Protein AF-A0A0C2MRE2-F1 (afdb_monomer)

Secondary structure (DSSP, 8-state):
-PPPPPPEEEEEEE-SSSEEEEEEEES---HHHHHHHHHHS----S------SS---TT-SPPPPP--TT-GGG-HHHHHHHHHHHHHHHSPPPSSHHHHHHHHHHHHTT--HHHHHHHHHT--

pLDDT: mean 75.65, std 14.26, range [41.62, 91.5]

Nearest PDB structures (foldseek):
  8uyz-assembly1_C  TM=4.140E-01  e=6.721E+00  Hepatitis B virus
  7e8k-assembly2_D  TM=3.323E-01  e=3.177E+00  Planctomycetes bacterium GWF2_40_8

Radius of gyration: 15.2 Å; Cα contacts (8 Å, |Δi|>4): 136; chains: 1; bounding box: 45×30×36 Å

Structure (mmCIF, N/CA/C/O backbone):
data_AF-A0A0C2MRE2-F1
#
_entry.id   AF-A0A0C2MRE2-F1
#
loop_
_atom_site.group_PDB
_atom_site.id
_atom_site.type_symbol
_atom_site.label_atom_id
_atom_site.label_alt_id
_atom_site.label_comp_id
_atom_site.label_asym_id
_atom_site.label_entity_id
_atom_site.label_seq_id
_atom_site.pdbx_PDB_ins_code
_atom_site.Cartn_x
_atom_site.Cartn_y
_atom_site.Cartn_z
_atom_site.occupancy
_atom_site.B_iso_or_equiv
_atom_site.auth_seq_id
_atom_site.auth_comp_id
_atom_site.auth_asym_id
_atom_site.auth_atom_id
_atom_site.pdbx_PDB_model_num
ATOM 1 N N . MET A 1 1 ? -25.694 10.230 16.453 1.00 42.47 1 MET A N 1
ATOM 2 C CA . MET A 1 1 ? -24.749 10.122 15.321 1.00 42.47 1 MET A CA 1
ATOM 3 C C . MET A 1 1 ? -23.524 9.359 15.792 1.00 42.47 1 MET A C 1
ATOM 5 O O . MET A 1 1 ? -23.028 9.686 16.861 1.00 42.47 1 MET A O 1
ATOM 9 N N . ARG A 1 2 ? -23.077 8.319 15.074 1.00 48.97 2 ARG A N 1
ATOM 10 C CA . ARG A 1 2 ? -21.809 7.649 15.412 1.00 48.97 2 ARG A CA 1
ATOM 11 C C . ARG A 1 2 ? -20.666 8.619 15.078 1.00 48.97 2 ARG A C 1
ATOM 13 O O . ARG A 1 2 ? -20.704 9.172 13.977 1.00 48.97 2 ARG A O 1
ATOM 20 N N . PRO A 1 3 ? -19.703 8.866 15.982 1.00 52.53 3 PRO A N 1
ATOM 21 C CA . PRO A 1 3 ? -18.523 9.655 15.650 1.00 52.53 3 PRO A CA 1
ATOM 22 C C . PRO A 1 3 ? -17.872 9.070 14.398 1.00 52.53 3 PRO A C 1
ATOM 24 O O . PRO A 1 3 ? -17.735 7.851 14.283 1.00 52.53 3 PRO A O 1
ATOM 27 N N . ARG A 1 4 ? -17.513 9.923 13.437 1.00 61.59 4 ARG A N 1
ATOM 28 C CA . ARG A 1 4 ? -16.721 9.490 12.285 1.00 61.59 4 ARG A CA 1
ATOM 29 C C . ARG A 1 4 ? -15.369 9.033 12.844 1.00 61.59 4 ARG A C 1
ATOM 31 O O . ARG A 1 4 ? -14.693 9.830 13.489 1.00 61.59 4 ARG A O 1
ATOM 38 N N . SER A 1 5 ? -15.025 7.756 12.687 1.00 69.19 5 SER A N 1
ATOM 39 C CA . SER A 1 5 ? -13.730 7.242 13.139 1.00 69.19 5 SER A CA 1
ATOM 40 C C . SER A 1 5 ? -12.604 7.934 12.372 1.00 69.19 5 SER A C 1
ATOM 42 O O . SER A 1 5 ? -12.790 8.309 11.212 1.00 69.19 5 SER A O 1
ATOM 44 N N . SER A 1 6 ? -11.444 8.101 13.007 1.00 78.06 6 SER A N 1
ATOM 45 C CA . SER A 1 6 ? -10.259 8.660 12.354 1.00 78.06 6 SER A CA 1
ATOM 46 C C . SER A 1 6 ? -9.938 7.898 11.068 1.00 78.06 6 SER A C 1
ATOM 48 O O . SER A 1 6 ? -9.998 6.668 11.040 1.00 78.06 6 SER A O 1
ATOM 50 N N . ASN A 1 7 ? -9.593 8.625 10.005 1.00 84.25 7 ASN A N 1
ATOM 51 C CA . ASN A 1 7 ? -9.134 8.003 8.766 1.00 84.25 7 ASN A CA 1
ATOM 52 C C . ASN A 1 7 ? -7.788 7.310 9.014 1.00 84.25 7 ASN A C 1
ATOM 54 O O . ASN A 1 7 ? -6.920 7.876 9.682 1.00 84.25 7 ASN A O 1
ATOM 58 N N . ILE A 1 8 ? -7.620 6.111 8.461 1.00 88.69 8 ILE A N 1
ATOM 59 C CA . ILE A 1 8 ? -6.353 5.374 8.468 1.00 88.69 8 ILE A CA 1
ATOM 60 C C . ILE A 1 8 ? -5.862 5.305 7.026 1.00 88.69 8 ILE A C 1
ATOM 62 O O . ILE A 1 8 ? -6.606 4.890 6.136 1.00 88.69 8 ILE A O 1
ATOM 66 N N . THR A 1 9 ? -4.628 5.736 6.802 1.00 90.31 9 THR A N 1
ATOM 67 C CA . THR A 1 9 ? -3.960 5.724 5.502 1.00 90.31 9 THR A CA 1
ATOM 68 C C . THR A 1 9 ? -2.908 4.632 5.493 1.00 90.31 9 THR A C 1
ATOM 70 O O . THR A 1 9 ? -2.200 4.448 6.476 1.00 90.31 9 THR A O 1
ATOM 73 N N . MET A 1 10 ? -2.784 3.919 4.379 1.00 89.62 10 MET A N 1
ATOM 74 C CA . MET A 1 10 ? -1.722 2.942 4.186 1.00 89.62 10 MET A CA 1
ATOM 75 C C . MET A 1 10 ? -0.728 3.443 3.154 1.00 89.62 10 MET A C 1
ATOM 77 O O . MET A 1 10 ? -1.128 3.858 2.068 1.00 89.62 10 MET A O 1
ATOM 81 N N . ILE A 1 11 ? 0.554 3.351 3.484 1.00 88.88 11 ILE A N 1
ATOM 82 C CA . ILE A 1 11 ? 1.654 3.501 2.540 1.00 88.88 11 ILE A CA 1
ATOM 83 C C . ILE A 1 11 ? 2.323 2.141 2.353 1.00 88.88 11 ILE A C 1
ATOM 85 O O . ILE A 1 11 ? 2.495 1.390 3.311 1.00 88.88 11 ILE A O 1
ATOM 89 N N . LEU A 1 12 ? 2.659 1.789 1.113 1.00 86.31 12 LEU A N 1
ATOM 90 C CA . LEU A 1 12 ? 3.352 0.542 0.808 1.00 86.31 12 LEU A CA 1
ATOM 91 C C . LEU A 1 12 ? 4.381 0.740 -0.299 1.00 86.31 12 LEU A C 1
ATOM 93 O O . LEU A 1 12 ? 4.225 1.585 -1.178 1.00 86.31 12 LEU A O 1
ATOM 97 N N . ALA A 1 13 ? 5.418 -0.083 -0.253 1.00 82.81 13 ALA A N 1
ATOM 98 C CA . ALA A 1 13 ? 6.420 -0.257 -1.284 1.00 82.81 13 ALA A CA 1
ATOM 99 C C . ALA A 1 13 ? 6.468 -1.742 -1.639 1.00 82.81 13 ALA A C 1
ATOM 101 O O . ALA A 1 13 ? 6.538 -2.598 -0.758 1.00 82.81 13 ALA A O 1
ATOM 102 N N . MET A 1 14 ? 6.448 -2.052 -2.929 1.00 78.06 14 MET A N 1
ATOM 103 C CA . MET A 1 14 ? 6.473 -3.423 -3.432 1.00 78.06 14 MET A CA 1
ATOM 104 C C . MET A 1 14 ? 7.417 -3.544 -4.624 1.00 78.06 14 MET A C 1
ATOM 106 O O . MET A 1 14 ? 7.700 -2.562 -5.311 1.00 78.06 14 MET A O 1
ATOM 110 N N . ASN A 1 15 ? 7.897 -4.758 -4.863 1.00 75.38 15 ASN A N 1
ATOM 111 C CA . ASN A 1 15 ? 8.593 -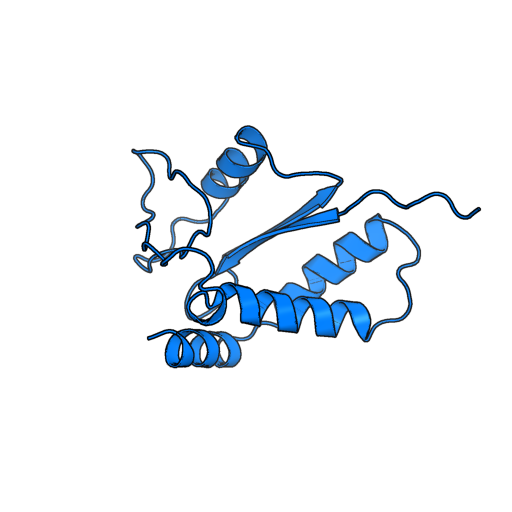5.150 -6.085 1.00 75.38 15 ASN A CA 1
ATOM 112 C C . ASN A 1 15 ? 7.823 -6.311 -6.748 1.00 75.38 15 ASN A C 1
ATOM 114 O O . ASN A 1 15 ? 6.746 -6.681 -6.288 1.00 75.38 15 ASN A O 1
ATOM 118 N N . GLY A 1 16 ? 8.360 -6.906 -7.815 1.00 70.00 16 GLY A N 1
ATOM 119 C CA . GLY A 1 16 ? 7.706 -8.037 -8.492 1.00 70.00 16 GLY A CA 1
ATOM 120 C C . GLY A 1 16 ? 7.623 -9.342 -7.697 1.00 70.00 16 GLY A C 1
ATOM 121 O O . GLY A 1 16 ? 7.018 -10.291 -8.171 1.00 70.00 16 GLY A O 1
ATOM 122 N N . HIS A 1 17 ? 8.206 -9.400 -6.500 1.00 71.00 17 HIS A N 1
ATOM 123 C CA . HIS A 1 17 ? 8.281 -10.604 -5.675 1.00 71.00 17 HIS A CA 1
ATOM 124 C C . HIS A 1 17 ? 7.534 -10.460 -4.345 1.00 71.00 17 HIS A C 1
ATOM 126 O O . HIS A 1 17 ? 6.939 -11.425 -3.879 1.00 71.00 17 HIS A O 1
ATOM 132 N N . ASN A 1 18 ? 7.571 -9.295 -3.693 1.00 73.19 18 ASN A N 1
ATOM 133 C CA . ASN A 1 18 ? 6.882 -9.064 -2.421 1.00 73.19 18 ASN A CA 1
ATOM 134 C C . ASN A 1 18 ? 6.564 -7.582 -2.156 1.00 73.19 18 ASN A C 1
ATOM 136 O O . ASN A 1 18 ? 7.060 -6.672 -2.826 1.00 73.19 18 ASN A O 1
ATOM 140 N N . ILE A 1 19 ? 5.752 -7.353 -1.120 1.00 82.62 19 ILE A N 1
ATOM 141 C CA . ILE A 1 19 ? 5.711 -6.070 -0.414 1.00 82.62 19 ILE A CA 1
ATOM 142 C C . ILE A 1 19 ? 7.016 -5.944 0.381 1.00 82.62 19 ILE A C 1
ATOM 144 O O . ILE A 1 19 ? 7.321 -6.767 1.240 1.00 82.62 19 ILE A O 1
ATOM 148 N N . VAL A 1 20 ? 7.798 -4.919 0.052 1.00 81.62 20 VAL A N 1
ATOM 149 C CA . VAL A 1 20 ? 9.126 -4.636 0.616 1.00 81.62 20 VAL A CA 1
ATOM 150 C C . VAL A 1 20 ? 9.010 -3.869 1.929 1.00 81.62 20 VAL A C 1
ATOM 152 O O . VAL A 1 20 ? 9.825 -4.057 2.831 1.00 81.62 20 VAL A O 1
ATOM 155 N N . ASN A 1 21 ? 8.016 -2.986 2.022 1.00 85.44 21 ASN A N 1
ATOM 156 C CA . ASN A 1 21 ? 7.696 -2.229 3.224 1.00 85.44 21 ASN A CA 1
ATOM 157 C C . ASN A 1 21 ? 6.227 -1.789 3.187 1.00 85.44 21 ASN A C 1
ATOM 159 O O . ASN A 1 21 ? 5.687 -1.525 2.112 1.00 85.44 21 ASN A O 1
ATOM 163 N N . SER A 1 22 ? 5.585 -1.671 4.342 1.00 88.50 22 SER A N 1
ATOM 164 C CA . SER A 1 22 ? 4.218 -1.167 4.457 1.00 88.50 22 SER A CA 1
ATOM 165 C C . SER A 1 22 ? 3.956 -0.605 5.843 1.00 88.50 22 SER A C 1
ATOM 167 O O . SER A 1 22 ? 4.396 -1.184 6.833 1.00 88.50 22 SER A O 1
ATOM 169 N N . GLU A 1 23 ? 3.182 0.470 5.914 1.00 89.69 23 GLU A N 1
ATOM 170 C CA . GLU A 1 23 ? 2.817 1.117 7.167 1.00 89.69 23 GLU A CA 1
ATOM 171 C C . GLU A 1 23 ? 1.368 1.617 7.110 1.00 89.69 23 GLU A C 1
ATOM 173 O O . GLU A 1 23 ? 0.943 2.234 6.129 1.00 89.69 23 GLU A O 1
ATOM 178 N N . ALA A 1 24 ? 0.599 1.344 8.165 1.00 89.88 24 ALA A N 1
ATOM 179 C CA . ALA A 1 24 ? -0.747 1.871 8.361 1.00 89.88 24 ALA A CA 1
ATOM 180 C C . ALA A 1 24 ? -0.719 2.986 9.418 1.00 89.88 24 ALA A C 1
ATOM 182 O O . ALA A 1 24 ? -0.315 2.775 10.560 1.00 89.88 24 ALA A O 1
ATOM 183 N N . ILE A 1 25 ? -1.158 4.179 9.024 1.00 88.75 25 ILE A N 1
ATOM 184 C CA . ILE A 1 25 ? -0.939 5.444 9.727 1.00 88.75 25 ILE A CA 1
ATOM 185 C C . ILE A 1 25 ? -2.286 6.107 10.001 1.00 88.75 25 ILE A C 1
ATOM 187 O O . ILE A 1 25 ? -3.152 6.180 9.131 1.00 88.75 25 ILE A O 1
ATOM 191 N N . ILE A 1 26 ? -2.474 6.623 11.213 1.00 89.44 26 ILE A N 1
ATOM 192 C CA . ILE A 1 26 ? -3.671 7.392 11.562 1.00 89.44 26 ILE A CA 1
ATOM 193 C C . ILE A 1 26 ? -3.522 8.806 10.993 1.00 89.44 26 ILE A C 1
ATOM 195 O O . ILE A 1 26 ? -2.582 9.518 11.336 1.00 89.44 26 ILE A O 1
ATOM 199 N N . GLY A 1 27 ? -4.470 9.235 10.161 1.00 87.62 27 GLY A N 1
ATOM 200 C CA . GLY A 1 27 ? -4.436 10.535 9.492 1.00 87.62 27 GLY A CA 1
ATOM 201 C C . GLY A 1 27 ? -3.856 10.474 8.078 1.00 87.62 27 GLY A C 1
ATOM 202 O O . GLY A 1 27 ? -3.961 9.459 7.394 1.00 87.62 27 GLY A O 1
ATOM 203 N N . SER A 1 28 ? -3.312 11.597 7.614 1.00 84.88 28 SER A N 1
ATOM 204 C CA . SER A 1 28 ? -2.762 11.780 6.265 1.00 84.88 28 SER A CA 1
ATOM 205 C C . SER A 1 28 ? -1.241 11.624 6.234 1.00 84.88 28 SER A C 1
ATOM 207 O O . SER A 1 28 ? -0.564 12.025 7.178 1.00 84.88 28 SER A O 1
ATOM 209 N N . VAL A 1 29 ? -0.699 11.152 5.111 1.00 83.19 29 VAL A N 1
ATOM 210 C CA . VAL A 1 29 ? 0.751 11.130 4.863 1.00 83.19 29 VAL A CA 1
ATOM 211 C C . VAL A 1 29 ? 1.220 12.519 4.421 1.00 83.19 29 VAL A C 1
ATOM 213 O O . VAL A 1 29 ? 0.726 13.055 3.431 1.00 83.19 29 VAL A O 1
ATOM 216 N N . ASN A 1 30 ? 2.167 13.101 5.156 1.00 86.62 30 ASN A N 1
ATOM 217 C CA . ASN A 1 30 ? 2.870 14.327 4.772 1.00 86.62 30 ASN A CA 1
ATOM 218 C C . ASN A 1 30 ? 4.297 13.999 4.283 1.00 86.62 30 ASN A C 1
ATOM 220 O O . ASN A 1 30 ? 4.719 12.842 4.289 1.00 86.62 30 ASN A O 1
ATOM 224 N N . THR A 1 31 ? 5.054 15.020 3.881 1.00 81.81 31 THR A N 1
ATOM 225 C CA . THR A 1 31 ? 6.426 14.858 3.373 1.00 81.81 31 THR A CA 1
ATOM 226 C C . THR A 1 31 ? 7.379 14.226 4.392 1.00 81.81 31 THR A C 1
ATOM 228 O O . THR A 1 31 ? 8.236 13.4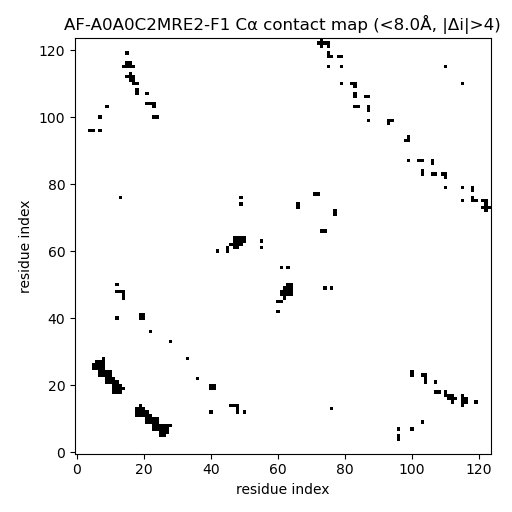34 4.014 1.00 81.81 31 THR A O 1
ATOM 231 N N . GLU A 1 32 ? 7.243 14.548 5.679 1.00 86.94 32 GLU A N 1
ATOM 232 C CA . GLU A 1 32 ? 8.102 14.008 6.741 1.00 86.94 32 GLU A CA 1
ATOM 233 C C . GLU A 1 32 ? 7.877 12.505 6.929 1.00 86.94 32 GLU A C 1
ATOM 235 O O . GLU A 1 32 ? 8.824 11.722 6.856 1.00 86.94 32 GLU A O 1
ATOM 240 N N . VAL A 1 33 ? 6.613 12.101 7.073 1.00 85.94 33 VAL A N 1
ATOM 241 C CA . VAL A 1 33 ? 6.197 10.697 7.178 1.00 85.94 33 VAL A CA 1
ATOM 242 C C . VAL A 1 33 ? 6.632 9.916 5.939 1.00 85.94 33 VAL A C 1
ATOM 244 O O . VAL A 1 33 ? 7.187 8.825 6.047 1.00 85.94 33 VAL A O 1
ATOM 247 N N . PHE A 1 34 ? 6.446 10.496 4.753 1.00 84.06 34 PHE A N 1
ATOM 248 C CA . PHE A 1 34 ? 6.861 9.874 3.501 1.00 84.06 34 PHE A CA 1
ATOM 249 C C . PHE A 1 34 ? 8.382 9.661 3.425 1.00 84.06 34 PHE A C 1
ATOM 251 O O . PHE A 1 34 ? 8.845 8.579 3.065 1.00 84.06 34 PHE A O 1
ATOM 258 N N . ASN A 1 35 ? 9.178 10.658 3.817 1.00 83.06 35 ASN A N 1
ATOM 259 C CA . ASN A 1 35 ? 10.638 10.547 3.830 1.00 83.06 35 ASN A CA 1
ATOM 260 C C . ASN A 1 35 ? 11.139 9.530 4.865 1.00 83.06 35 ASN A C 1
ATOM 262 O O . ASN A 1 35 ? 12.083 8.782 4.586 1.00 83.06 35 ASN A O 1
ATOM 266 N N . ALA A 1 36 ? 10.506 9.471 6.039 1.00 86.44 36 ALA A N 1
ATOM 267 C CA . ALA A 1 36 ? 10.792 8.452 7.043 1.00 86.44 36 ALA A CA 1
ATOM 268 C C . ALA A 1 36 ? 10.508 7.045 6.490 1.00 86.44 36 ALA A C 1
ATOM 270 O O . ALA A 1 36 ? 11.368 6.166 6.580 1.00 86.44 36 ALA A O 1
ATOM 271 N N . PHE A 1 37 ? 9.368 6.864 5.815 1.00 85.94 37 PHE A N 1
ATOM 272 C CA . PHE A 1 37 ? 9.011 5.612 5.152 1.00 85.94 37 PHE A CA 1
ATOM 273 C C . PHE A 1 37 ? 10.037 5.202 4.083 1.00 85.94 37 PHE A C 1
ATOM 275 O O . PHE A 1 37 ? 10.493 4.056 4.060 1.00 85.94 37 PHE A O 1
ATOM 282 N N . LEU A 1 38 ? 10.467 6.131 3.220 1.00 81.12 38 LEU A N 1
ATOM 283 C CA . LEU A 1 38 ? 11.502 5.858 2.214 1.00 81.12 38 LEU A CA 1
ATOM 284 C C . LEU A 1 38 ? 12.847 5.476 2.844 1.00 81.12 38 LEU A C 1
ATOM 286 O O . LEU A 1 38 ? 13.538 4.600 2.328 1.00 81.12 38 LEU A O 1
ATOM 290 N N . THR A 1 39 ? 13.211 6.108 3.961 1.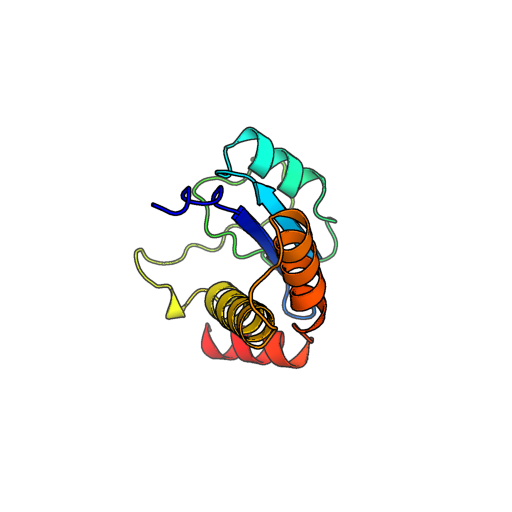00 82.94 39 THR A N 1
ATOM 291 C CA . THR A 1 39 ? 14.459 5.824 4.685 1.00 82.94 39 THR A CA 1
ATOM 292 C C . THR A 1 39 ? 14.429 4.446 5.349 1.00 82.94 39 THR A C 1
ATOM 294 O O . THR A 1 39 ? 15.437 3.739 5.338 1.00 82.94 39 THR A O 1
ATOM 297 N N . ALA A 1 40 ? 13.276 4.052 5.897 1.00 83.50 40 ALA A N 1
ATOM 298 C CA . ALA A 1 40 ? 13.064 2.744 6.513 1.00 83.50 40 ALA A CA 1
ATOM 299 C C . ALA A 1 40 ? 12.935 1.608 5.483 1.00 83.50 40 ALA A C 1
ATOM 301 O O . ALA A 1 40 ? 13.192 0.448 5.804 1.00 83.50 40 ALA A O 1
ATOM 302 N N . THR A 1 41 ? 12.555 1.928 4.242 1.00 77.44 41 THR A N 1
ATOM 303 C CA . THR A 1 41 ? 12.376 0.931 3.183 1.00 77.44 41 THR A CA 1
ATOM 304 C C . 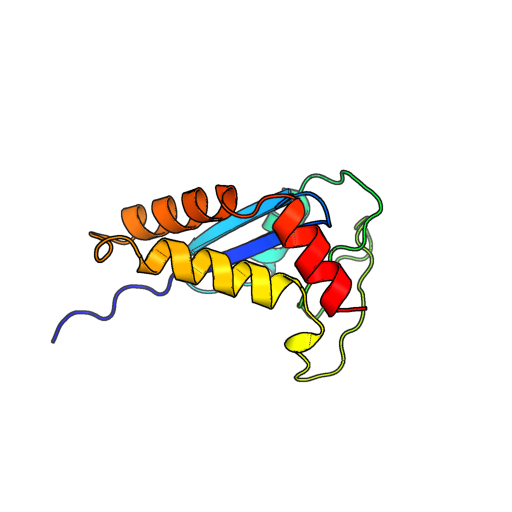THR A 1 41 ? 13.731 0.328 2.787 1.00 77.44 41 THR A C 1
ATOM 306 O O . THR A 1 41 ? 14.625 1.052 2.332 1.00 77.44 41 THR A O 1
ATOM 309 N N . PRO A 1 42 ? 13.925 -0.998 2.928 1.00 70.94 42 PRO A N 1
ATOM 310 C CA . PRO A 1 42 ? 15.206 -1.622 2.641 1.00 70.94 42 PRO A CA 1
ATOM 311 C C . PRO A 1 42 ? 15.576 -1.455 1.164 1.00 70.94 42 PRO A C 1
ATOM 313 O O . PRO A 1 42 ? 14.811 -1.795 0.265 1.00 70.94 42 PRO A O 1
ATOM 316 N N . LYS A 1 43 ? 16.806 -0.990 0.913 1.00 66.69 43 LYS A N 1
ATOM 317 C CA . LYS A 1 43 ? 17.369 -0.690 -0.421 1.00 66.69 43 LYS A CA 1
ATOM 318 C C . LYS A 1 43 ? 17.651 -1.939 -1.279 1.00 66.69 43 LYS A C 1
ATOM 320 O O . LYS A 1 43 ? 18.539 -1.923 -2.133 1.00 66.69 43 LYS A O 1
ATOM 325 N N . ARG A 1 44 ? 16.979 -3.062 -1.010 1.00 51.12 44 ARG A N 1
ATOM 326 C CA . ARG A 1 44 ? 17.254 -4.335 -1.674 1.00 51.12 44 ARG A CA 1
ATOM 327 C C . ARG A 1 44 ? 16.556 -4.392 -3.031 1.00 51.12 44 ARG A C 1
ATOM 329 O O . ARG A 1 44 ? 15.341 -4.492 -3.121 1.00 51.12 44 ARG A O 1
ATOM 336 N N . SER A 1 45 ? 17.410 -4.463 -4.047 1.00 43.12 45 SER A N 1
ATOM 337 C CA . SER A 1 45 ? 17.140 -4.716 -5.461 1.00 43.12 45 SER A CA 1
ATOM 338 C C . SER A 1 45 ? 16.834 -3.483 -6.307 1.00 43.12 45 SER A C 1
ATOM 340 O O . SER A 1 45 ? 16.007 -2.641 -5.979 1.00 43.12 45 SER A O 1
ATOM 342 N N . ARG A 1 46 ? 17.537 -3.426 -7.441 1.00 43.81 46 ARG A N 1
ATOM 343 C CA . ARG A 1 46 ? 17.520 -2.418 -8.512 1.00 43.81 46 ARG A CA 1
ATOM 344 C C . ARG A 1 46 ? 16.210 -2.445 -9.316 1.00 43.81 46 ARG A C 1
ATOM 346 O O . ARG A 1 46 ? 16.228 -2.314 -10.534 1.00 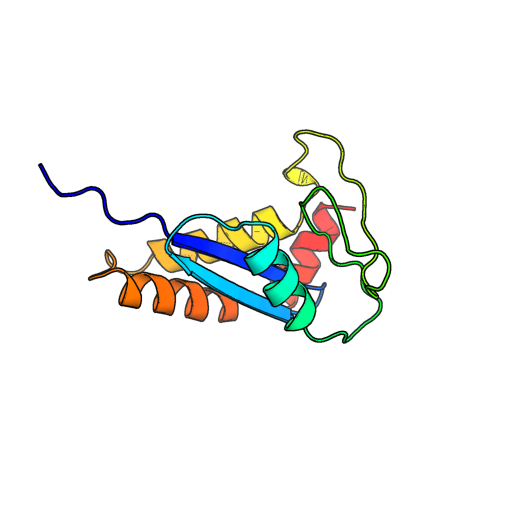43.81 46 ARG A O 1
ATOM 353 N N . THR A 1 47 ? 15.090 -2.701 -8.658 1.00 41.62 47 THR A N 1
ATOM 354 C CA . THR A 1 47 ? 13.769 -2.784 -9.275 1.00 41.62 47 THR A CA 1
ATOM 355 C C . THR A 1 47 ? 13.026 -1.504 -8.956 1.00 41.62 47 THR A C 1
ATOM 357 O O . THR A 1 47 ? 12.801 -1.207 -7.783 1.00 41.62 47 THR A O 1
ATOM 360 N N . GLY A 1 48 ? 12.709 -0.740 -10.001 1.00 44.25 48 GLY A N 1
ATOM 361 C CA . GLY A 1 48 ? 12.054 0.554 -9.903 1.00 44.25 48 GLY A CA 1
ATOM 362 C C . GLY A 1 48 ? 10.826 0.486 -9.014 1.00 44.25 48 GLY A C 1
ATOM 363 O O . GLY A 1 48 ? 9.828 -0.151 -9.349 1.00 44.25 48 GLY A O 1
ATOM 364 N N . VAL A 1 49 ? 10.917 1.133 -7.856 1.00 45.62 49 VAL A N 1
ATOM 365 C CA . VAL A 1 49 ? 9.760 1.336 -6.998 1.00 45.62 49 VAL A CA 1
ATOM 366 C C . VAL A 1 49 ? 8.856 2.300 -7.757 1.00 45.62 49 VAL A C 1
ATOM 368 O O . VAL A 1 49 ? 9.190 3.471 -7.932 1.00 45.62 49 VAL A O 1
ATOM 371 N N . ARG A 1 50 ? 7.722 1.800 -8.256 1.00 48.25 50 ARG A N 1
ATOM 372 C CA . ARG A 1 50 ? 6.681 2.644 -8.849 1.00 48.25 50 ARG A CA 1
ATOM 373 C C . ARG A 1 50 ? 5.992 3.396 -7.710 1.00 48.25 50 ARG A C 1
ATOM 375 O O . ARG A 1 50 ? 5.017 2.931 -7.132 1.00 48.25 50 ARG A O 1
ATOM 382 N N . VAL A 1 51 ? 6.570 4.532 -7.335 1.00 49.09 51 VAL A N 1
ATOM 383 C CA . VAL A 1 51 ? 6.011 5.450 -6.342 1.00 49.09 51 VAL A CA 1
ATOM 384 C C . VAL A 1 51 ? 5.011 6.360 -7.048 1.00 49.09 51 VAL A C 1
ATOM 386 O O . VAL A 1 51 ? 5.380 7.112 -7.947 1.00 49.09 51 VAL A O 1
ATOM 389 N N . HIS A 1 52 ? 3.752 6.342 -6.619 1.00 45.38 52 HIS A N 1
ATOM 390 C CA . HIS A 1 52 ? 2.764 7.330 -7.051 1.00 45.38 52 HIS A CA 1
ATOM 391 C C . HIS A 1 52 ? 2.837 8.598 -6.177 1.00 45.38 52 HIS A C 1
ATOM 393 O O . HIS A 1 52 ? 1.865 8.917 -5.508 1.00 45.38 52 HIS A O 1
ATOM 399 N N . ILE A 1 53 ? 3.988 9.295 -6.119 1.00 48.19 53 ILE A N 1
ATOM 400 C CA . ILE A 1 53 ? 4.144 10.616 -5.461 1.00 48.19 53 ILE A CA 1
ATOM 401 C C . ILE A 1 53 ? 5.189 11.480 -6.199 1.00 48.19 53 ILE A C 1
ATOM 403 O O . ILE A 1 53 ? 6.166 10.974 -6.744 1.00 48.19 53 ILE A O 1
ATOM 407 N N . LEU A 1 54 ? 4.931 12.795 -6.192 1.00 46.69 54 LEU A N 1
ATOM 408 C CA . LEU A 1 54 ? 5.537 13.910 -6.935 1.00 46.69 54 LEU A CA 1
ATOM 409 C C . LEU A 1 54 ? 7.068 14.082 -6.871 1.00 46.69 54 LEU A C 1
ATOM 411 O O . LEU A 1 54 ? 7.599 14.807 -7.708 1.00 46.69 54 LEU A O 1
ATOM 415 N N . THR A 1 55 ? 7.775 13.492 -5.907 1.00 43.62 55 THR A N 1
ATOM 416 C CA . THR A 1 55 ? 9.208 13.761 -5.709 1.00 43.62 55 THR A CA 1
ATOM 417 C C . THR A 1 55 ? 9.888 12.634 -4.941 1.00 43.62 55 THR A C 1
ATOM 419 O O . THR A 1 55 ? 9.441 12.223 -3.871 1.00 43.62 55 THR A O 1
ATOM 422 N N . ILE A 1 56 ? 11.005 12.158 -5.482 1.00 58.44 56 ILE A N 1
ATOM 423 C CA . ILE A 1 56 ? 11.936 11.253 -4.812 1.00 58.44 56 ILE A CA 1
ATOM 424 C C . ILE A 1 56 ? 13.140 12.100 -4.360 1.00 58.44 56 ILE A C 1
ATOM 426 O O . ILE A 1 56 ? 13.590 12.933 -5.143 1.00 58.44 56 ILE A O 1
ATOM 430 N N . PRO A 1 57 ? 13.682 11.928 -3.139 1.00 59.06 57 PRO A N 1
ATOM 431 C CA . PRO A 1 57 ? 14.906 12.617 -2.734 1.00 59.06 57 PRO A CA 1
ATOM 432 C C . PRO A 1 57 ? 16.072 12.286 -3.680 1.00 59.06 57 PRO A C 1
ATOM 434 O O . PRO A 1 57 ? 16.314 11.107 -3.955 1.00 59.06 57 PRO A O 1
ATOM 437 N N . ASP A 1 58 ? 16.831 13.302 -4.107 1.00 57.19 58 ASP A N 1
ATOM 438 C CA . ASP A 1 58 ? 17.923 13.196 -5.101 1.00 57.19 58 ASP A CA 1
ATOM 439 C C . ASP A 1 58 ? 19.015 12.165 -4.742 1.00 57.19 58 ASP A C 1
ATOM 441 O O . ASP A 1 58 ? 19.727 11.672 -5.612 1.00 57.19 58 ASP A O 1
ATOM 445 N N . ASN A 1 59 ? 19.114 11.776 -3.465 1.00 57.09 59 ASN A N 1
ATOM 446 C CA . ASN A 1 59 ? 20.096 10.813 -2.947 1.00 57.09 59 ASN A CA 1
ATOM 447 C C . ASN A 1 59 ? 19.520 9.411 -2.683 1.00 57.09 59 ASN A C 1
ATOM 449 O O . ASN A 1 59 ? 20.075 8.635 -1.895 1.00 57.09 59 ASN A O 1
ATOM 453 N N . SER A 1 60 ? 18.378 9.078 -3.279 1.00 59.72 60 SER A N 1
ATOM 454 C CA . SER A 1 60 ? 17.783 7.754 -3.129 1.00 59.72 60 SER A CA 1
ATOM 455 C C . SER A 1 60 ? 18.187 6.812 -4.272 1.00 59.72 60 SER A C 1
ATOM 457 O O . SER A 1 60 ? 18.399 7.232 -5.404 1.00 59.72 60 SER A O 1
ATOM 459 N N . ASN A 1 61 ? 18.251 5.508 -3.993 1.00 60.69 61 ASN A N 1
ATOM 460 C CA . ASN A 1 61 ? 18.479 4.481 -5.021 1.00 60.69 61 ASN A CA 1
ATOM 461 C C . ASN A 1 61 ? 17.179 4.096 -5.761 1.00 60.69 61 ASN A C 1
ATOM 463 O O . ASN A 1 61 ? 17.108 3.017 -6.350 1.00 60.69 61 ASN A O 1
ATOM 467 N N . PHE A 1 62 ? 16.132 4.920 -5.675 1.00 64.81 62 PHE A N 1
ATOM 468 C CA . PHE A 1 62 ? 14.840 4.656 -6.301 1.00 64.81 62 PHE A CA 1
ATOM 469 C C . PHE A 1 62 ? 14.785 5.319 -7.680 1.00 64.81 62 PHE A C 1
ATOM 471 O O . PHE A 1 62 ? 15.115 6.493 -7.823 1.00 64.81 62 PHE A O 1
ATOM 478 N N . SER A 1 63 ? 14.344 4.579 -8.700 1.00 60.94 63 SER A N 1
ATOM 479 C CA . SER A 1 63 ? 14.018 5.151 -10.007 1.00 60.94 63 SER A CA 1
ATOM 480 C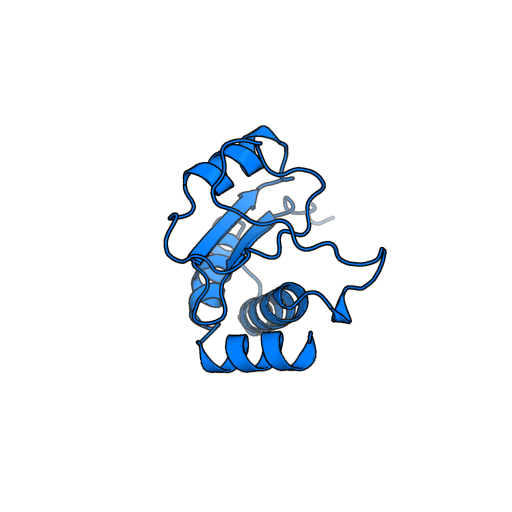 C . SER A 1 63 ? 12.538 5.518 -10.058 1.00 60.94 63 SER A C 1
ATOM 482 O O . SER A 1 63 ? 11.672 4.670 -9.838 1.00 60.94 63 SER A O 1
ATOM 484 N N . MET A 1 64 ? 12.241 6.781 -10.367 1.00 65.56 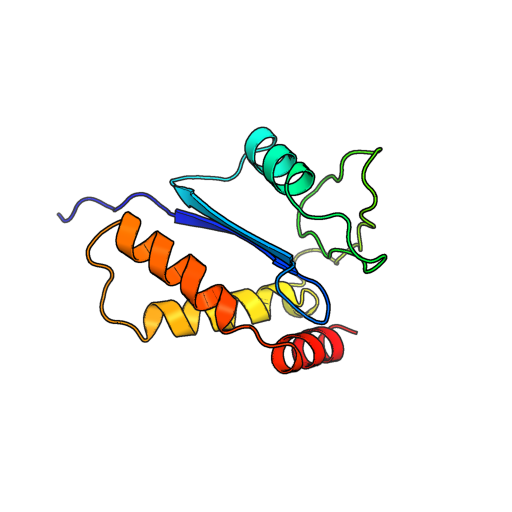64 MET A N 1
ATOM 485 C CA . MET A 1 64 ? 10.871 7.222 -10.609 1.00 65.56 64 MET A CA 1
ATOM 486 C C . MET A 1 64 ? 10.445 6.786 -12.009 1.00 65.56 64 MET A C 1
ATOM 488 O O . MET A 1 64 ? 11.034 7.209 -13.002 1.00 65.56 64 MET A O 1
ATOM 492 N N . HIS A 1 65 ? 9.410 5.958 -12.095 1.00 67.31 65 HIS A N 1
ATOM 493 C CA . HIS A 1 65 ? 8.747 5.677 -13.363 1.00 67.31 65 HIS A CA 1
ATOM 494 C C . HIS A 1 65 ? 7.559 6.617 -13.506 1.00 67.31 65 HIS A C 1
ATOM 496 O O . HIS A 1 65 ? 6.654 6.615 -12.672 1.00 67.31 65 HIS A O 1
ATOM 502 N N . TYR A 1 66 ? 7.582 7.437 -14.553 1.00 67.50 66 TYR A N 1
ATOM 503 C CA . TYR A 1 66 ? 6.473 8.328 -14.848 1.00 67.50 66 TYR A CA 1
ATOM 504 C C . TYR A 1 66 ? 5.249 7.517 -15.281 1.00 67.50 66 TYR A C 1
ATOM 506 O O . TYR A 1 66 ? 5.341 6.666 -16.164 1.00 67.50 66 TYR A O 1
ATOM 514 N N . LEU A 1 67 ? 4.104 7.819 -14.672 1.00 66.94 67 LEU A N 1
ATOM 515 C CA . LEU A 1 67 ? 2.798 7.347 -15.114 1.00 66.94 67 LEU A CA 1
ATOM 516 C C . LEU A 1 67 ? 2.020 8.543 -15.671 1.00 66.94 67 LEU A C 1
ATOM 518 O O . LEU A 1 67 ? 2.057 9.615 -15.056 1.00 66.94 67 LEU A O 1
ATOM 522 N N . PRO A 1 68 ? 1.297 8.388 -16.794 1.00 74.81 68 PRO A N 1
ATOM 523 C CA . PRO A 1 68 ? 0.422 9.442 -17.276 1.00 74.81 68 PRO A CA 1
ATOM 524 C C . PRO A 1 68 ? -0.617 9.816 -16.202 1.00 74.81 68 PRO A C 1
ATOM 526 O O . PRO A 1 68 ? -1.037 8.955 -15.416 1.00 74.81 68 PRO A O 1
ATOM 529 N N . PRO A 1 69 ? -1.066 11.082 -16.153 1.00 73.12 69 PRO A N 1
ATOM 530 C CA . PRO A 1 69 ? -2.112 11.500 -15.228 1.00 73.12 69 PRO A CA 1
ATOM 531 C C . PRO A 1 69 ? -3.352 10.605 -15.350 1.00 73.12 69 PRO A C 1
ATOM 533 O O . PRO A 1 69 ? -3.700 10.167 -16.446 1.00 73.12 69 PRO A O 1
ATOM 536 N N . TYR A 1 70 ? -4.019 10.339 -14.224 1.00 72.62 70 TYR A N 1
ATOM 537 C CA . TYR A 1 70 ? -5.262 9.555 -14.168 1.00 72.62 70 TYR A CA 1
ATOM 538 C C . TYR A 1 70 ? -5.176 8.154 -14.801 1.00 72.62 70 TYR A C 1
ATOM 540 O O . TYR A 1 70 ? -6.176 7.651 -15.308 1.00 72.62 70 TYR A O 1
ATOM 548 N N . SER A 1 71 ? -4.005 7.508 -14.754 1.00 78.50 71 SER A N 1
ATOM 549 C CA . SER A 1 71 ? -3.790 6.160 -15.308 1.00 78.50 71 SER A CA 1
ATOM 550 C C . SER A 1 71 ? -3.603 5.087 -14.221 1.00 78.50 71 SER A C 1
ATOM 552 O O . SER A 1 71 ? -2.541 4.466 -14.156 1.00 78.50 71 SER A O 1
ATOM 554 N N . PRO A 1 72 ? -4.609 4.834 -13.357 1.00 74.62 72 PRO A N 1
ATOM 555 C CA . PRO A 1 72 ? -4.498 3.841 -12.286 1.00 74.62 72 PRO A CA 1
ATOM 556 C C . PRO A 1 72 ? -4.269 2.425 -12.830 1.00 74.62 72 PRO A C 1
ATOM 558 O O . PRO A 1 72 ? -3.574 1.638 -12.202 1.00 74.62 72 PRO A O 1
ATOM 561 N N . ILE A 1 73 ? -4.765 2.120 -14.036 1.00 73.06 73 ILE A N 1
ATOM 562 C CA . ILE A 1 73 ? -4.593 0.808 -14.680 1.00 73.06 73 ILE A CA 1
ATOM 563 C C . ILE A 1 73 ? -3.129 0.474 -15.003 1.00 73.06 73 ILE A C 1
ATOM 565 O O . ILE A 1 73 ? -2.796 -0.687 -15.172 1.00 73.06 73 ILE A O 1
ATOM 569 N N . LEU A 1 74 ? -2.252 1.482 -15.072 1.00 74.12 74 LEU A N 1
ATOM 570 C CA . LEU A 1 74 ? -0.813 1.315 -15.316 1.00 74.12 74 LEU A CA 1
ATOM 571 C C . LEU A 1 74 ? -0.004 1.241 -14.009 1.00 74.12 74 LEU A C 1
ATOM 573 O O . LEU A 1 74 ? 1.223 1.096 -14.024 1.00 74.12 74 LEU A O 1
ATOM 577 N N . ASN A 1 75 ? -0.677 1.367 -12.864 1.00 78.12 75 ASN A N 1
ATOM 578 C CA . ASN A 1 75 ? -0.057 1.324 -11.555 1.00 78.12 75 ASN A CA 1
ATOM 579 C C . ASN A 1 75 ? -0.321 -0.036 -10.881 1.00 78.12 75 ASN A C 1
ATOM 581 O O . ASN A 1 75 ? -1.401 -0.235 -10.325 1.00 78.12 75 ASN A O 1
ATOM 585 N N . PRO A 1 76 ? 0.664 -0.950 -10.825 1.00 77.38 76 PRO A N 1
ATOM 586 C CA . PRO A 1 76 ? 0.466 -2.276 -10.236 1.00 77.38 76 PRO A CA 1
ATOM 587 C C . PRO A 1 76 ? 0.121 -2.222 -8.738 1.00 77.38 76 PRO A C 1
ATOM 589 O O . PRO A 1 76 ? -0.430 -3.178 -8.195 1.00 77.38 76 PRO A O 1
ATOM 592 N N . SER A 1 77 ? 0.405 -1.106 -8.050 1.00 80.88 77 SER A N 1
ATOM 593 C CA . SER A 1 77 ? 0.001 -0.940 -6.649 1.00 80.88 77 SER A CA 1
ATOM 594 C C . SER A 1 77 ? -1.516 -0.812 -6.458 1.00 80.88 77 SER A C 1
ATOM 596 O O . SER A 1 77 ? -2.004 -1.158 -5.385 1.00 80.88 77 SER A O 1
ATOM 598 N N . GLU A 1 78 ? -2.282 -0.393 -7.473 1.00 82.88 78 GLU A N 1
ATOM 599 C CA . GLU A 1 78 ? -3.750 -0.312 -7.388 1.00 82.88 78 GLU A CA 1
ATOM 600 C C . GLU A 1 78 ? -4.381 -1.694 -7.180 1.00 82.88 78 GLU A C 1
ATOM 602 O O . GLU A 1 78 ? -5.252 -1.862 -6.323 1.00 82.88 78 GLU A O 1
ATOM 607 N N . GLU A 1 79 ? -3.882 -2.702 -7.898 1.00 85.19 79 GLU A N 1
ATOM 608 C CA . GLU A 1 79 ? -4.296 -4.100 -7.743 1.00 85.19 79 GLU A CA 1
ATOM 609 C C . GLU A 1 79 ? -3.898 -4.662 -6.370 1.00 85.19 79 GLU A C 1
ATOM 611 O O . GLU A 1 79 ? -4.706 -5.293 -5.681 1.00 85.19 79 GLU A O 1
ATOM 616 N N . ALA A 1 80 ? -2.686 -4.351 -5.896 1.00 85.50 80 ALA A N 1
ATOM 617 C CA . ALA A 1 80 ? -2.266 -4.720 -4.546 1.00 85.50 80 ALA A CA 1
ATOM 618 C C . ALA A 1 80 ? -3.190 -4.105 -3.480 1.00 85.50 80 ALA A C 1
ATOM 620 O O . ALA A 1 80 ? -3.647 -4.805 -2.571 1.00 85.50 80 ALA A O 1
ATOM 621 N N . PHE A 1 81 ? -3.547 -2.824 -3.614 1.00 88.19 81 PHE A N 1
ATOM 622 C CA . PHE A 1 81 ? -4.511 -2.183 -2.724 1.00 88.19 81 PHE A CA 1
ATOM 623 C C . PHE A 1 81 ? -5.909 -2.793 -2.839 1.00 88.19 81 PHE A C 1
ATOM 625 O O . PHE A 1 81 ? -6.602 -2.898 -1.826 1.00 88.19 81 PHE A O 1
ATOM 632 N N . ALA A 1 82 ? -6.358 -3.185 -4.032 1.00 88.50 82 ALA A N 1
ATOM 633 C CA . ALA A 1 82 ? -7.641 -3.860 -4.217 1.00 88.50 82 ALA A CA 1
ATOM 634 C C . ALA A 1 82 ? -7.686 -5.194 -3.454 1.00 88.50 82 ALA A C 1
ATOM 636 O O . ALA A 1 82 ? -8.639 -5.433 -2.705 1.00 88.50 82 ALA A O 1
ATOM 637 N N . LEU A 1 83 ? -6.627 -6.002 -3.560 1.00 89.00 83 LEU A N 1
ATOM 638 C CA . LEU A 1 83 ? -6.485 -7.265 -2.838 1.00 89.00 83 LEU A CA 1
ATOM 639 C C . LEU A 1 83 ? -6.452 -7.060 -1.315 1.00 89.00 83 LEU A C 1
ATOM 641 O O . LEU A 1 83 ? -7.229 -7.689 -0.595 1.00 89.00 83 LEU A O 1
ATOM 645 N N . ILE A 1 84 ? -5.625 -6.131 -0.822 1.00 89.94 84 ILE A N 1
ATOM 646 C CA . ILE A 1 84 ? -5.539 -5.799 0.611 1.00 89.94 84 ILE A CA 1
ATOM 647 C C . ILE A 1 84 ? -6.910 -5.350 1.136 1.00 89.94 84 ILE A C 1
ATOM 649 O O . ILE A 1 84 ? -7.391 -5.866 2.145 1.00 89.94 84 ILE A O 1
ATOM 653 N N . LYS A 1 85 ? -7.588 -4.434 0.427 1.00 90.31 85 LYS A N 1
ATOM 654 C CA . LYS A 1 85 ? -8.934 -3.964 0.797 1.00 90.31 85 LYS A CA 1
ATOM 655 C C . LYS A 1 85 ? -9.942 -5.109 0.833 1.00 90.31 85 LYS A C 1
ATOM 657 O O . LYS A 1 85 ? -10.776 -5.132 1.736 1.00 90.31 85 LYS A O 1
ATOM 662 N N . SER A 1 86 ? -9.891 -6.027 -0.132 1.00 91.25 86 SER A N 1
ATOM 663 C CA . SER A 1 86 ? -10.767 -7.202 -0.166 1.00 91.25 86 SER A CA 1
ATOM 664 C C . SER A 1 86 ? -10.587 -8.048 1.096 1.00 91.25 86 SER A C 1
ATOM 666 O O . SER A 1 86 ? -11.564 -8.314 1.792 1.00 91.25 86 SER A O 1
ATOM 668 N N . ASN A 1 87 ? -9.343 -8.357 1.466 1.00 89.12 87 ASN A N 1
ATOM 669 C CA . ASN A 1 87 ? -9.046 -9.186 2.636 1.00 89.12 87 ASN A CA 1
ATOM 670 C C . ASN A 1 87 ? -9.450 -8.512 3.951 1.00 89.12 87 ASN A C 1
ATOM 672 O O . ASN A 1 87 ? -10.076 -9.142 4.802 1.00 89.12 87 ASN A O 1
ATOM 676 N N . VAL A 1 88 ? -9.188 -7.209 4.093 1.00 88.38 88 VAL A N 1
ATOM 677 C CA . VAL A 1 88 ? -9.625 -6.444 5.271 1.00 88.38 88 VAL A CA 1
ATOM 678 C C . VAL A 1 88 ? -11.155 -6.432 5.382 1.00 88.38 88 VAL A C 1
ATOM 680 O O . VAL A 1 88 ? -11.688 -6.556 6.481 1.00 88.38 88 VAL A O 1
ATOM 683 N N . ARG A 1 89 ? -11.888 -6.334 4.266 1.00 88.12 89 ARG A N 1
ATOM 684 C CA . ARG A 1 89 ? -13.364 -6.279 4.255 1.00 88.12 89 ARG A CA 1
ATOM 685 C C . ARG A 1 89 ? -14.055 -7.630 4.416 1.00 88.12 89 ARG A C 1
ATOM 687 O O . ARG A 1 89 ? -15.203 -7.646 4.842 1.00 88.12 89 ARG A O 1
ATOM 694 N N . GLN A 1 90 ? -13.403 -8.730 4.038 1.00 83.00 90 GLN A N 1
ATOM 695 C CA . GLN A 1 90 ? -13.944 -10.080 4.238 1.00 83.00 90 GLN A CA 1
ATOM 696 C C . GLN A 1 90 ? -13.989 -10.463 5.722 1.00 83.00 90 GLN A C 1
ATOM 698 O O . GLN A 1 90 ? -14.798 -11.297 6.124 1.00 83.00 90 GLN A O 1
ATOM 703 N N . SER A 1 91 ? -13.144 -9.837 6.543 1.00 70.00 91 SER A N 1
ATOM 704 C CA . SER A 1 91 ? -13.214 -9.965 7.995 1.00 70.00 91 SER A CA 1
ATOM 705 C C . SER A 1 91 ? -14.442 -9.233 8.568 1.00 70.00 91 SER A C 1
ATOM 707 O O . SER A 1 91 ? -15.042 -8.378 7.916 1.00 70.00 91 SER A O 1
ATOM 709 N N . SER A 1 92 ? -14.846 -9.569 9.796 1.00 81.81 92 SER A N 1
ATOM 710 C CA . SER A 1 92 ? -15.915 -8.846 10.506 1.00 81.81 92 SER A CA 1
ATOM 711 C C . SER A 1 92 ? -15.617 -7.336 10.579 1.00 81.81 92 SER A C 1
ATOM 713 O O . SER A 1 92 ? -14.465 -6.942 10.413 1.00 81.81 92 SER A O 1
ATOM 715 N N . PRO A 1 93 ? -16.590 -6.449 10.850 1.00 83.88 93 PRO A N 1
ATOM 716 C CA . PRO A 1 93 ? -16.278 -5.037 11.065 1.00 83.88 93 PRO A CA 1
ATOM 717 C C . PRO A 1 93 ? -15.144 -4.870 12.098 1.00 83.88 93 PRO A C 1
ATOM 719 O O . PRO A 1 93 ? -15.178 -5.555 13.125 1.00 83.88 93 PRO A O 1
ATOM 722 N N . PRO A 1 94 ? -14.142 -4.005 11.846 1.00 85.31 94 PRO A N 1
ATOM 723 C CA . PRO A 1 94 ? -13.085 -3.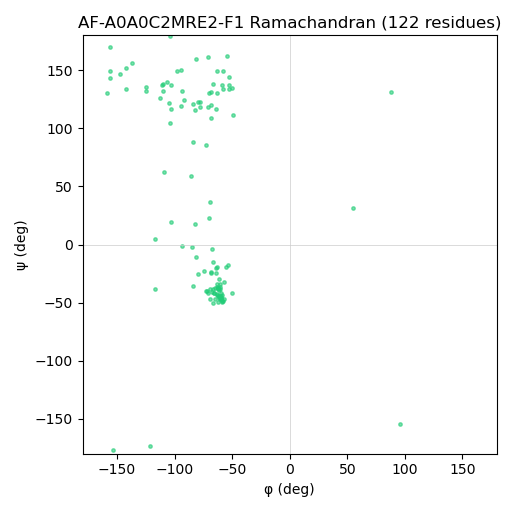757 12.817 1.00 85.31 94 PRO A CA 1
ATOM 724 C C . PRO A 1 94 ? -13.675 -3.246 14.131 1.00 85.31 94 PRO A C 1
ATOM 726 O O . PRO A 1 94 ? -14.568 -2.395 14.129 1.00 85.31 94 PRO A O 1
ATOM 729 N N . SER A 1 95 ? -13.167 -3.764 15.243 1.00 86.81 95 SER A N 1
ATOM 730 C CA . SER A 1 95 ? -13.618 -3.412 16.592 1.00 86.81 95 SER A CA 1
ATOM 731 C C . SER A 1 95 ? -13.186 -1.995 16.963 1.00 86.81 95 SER A C 1
ATOM 733 O O . SER A 1 95 ? -13.964 -1.233 17.534 1.00 86.81 95 SER A O 1
ATOM 735 N N . ASP A 1 96 ? -11.952 -1.633 16.608 1.00 88.00 96 ASP A N 1
ATOM 736 C CA . ASP A 1 96 ? -11.375 -0.312 16.825 1.00 88.00 96 ASP A CA 1
ATOM 737 C C . ASP A 1 96 ? -10.273 0.011 15.792 1.00 88.00 96 ASP A C 1
ATOM 739 O O . ASP A 1 96 ? -9.997 -0.752 14.862 1.00 88.00 96 ASP A O 1
ATOM 743 N N . THR A 1 97 ? -9.642 1.177 15.947 1.00 88.50 97 THR A N 1
ATOM 744 C CA . THR A 1 97 ? -8.552 1.655 15.084 1.00 88.50 97 THR A CA 1
ATOM 745 C C . THR A 1 97 ? -7.331 0.729 15.090 1.00 88.50 97 THR A C 1
ATOM 747 O O . THR A 1 97 ? -6.700 0.556 14.051 1.00 88.50 97 THR A O 1
ATOM 750 N N . ARG A 1 98 ? -6.972 0.141 16.239 1.00 89.38 98 ARG A N 1
ATOM 751 C CA . ARG A 1 98 ? -5.798 -0.740 16.358 1.00 89.38 98 ARG A CA 1
ATOM 752 C C . ARG A 1 98 ? -6.059 -2.077 15.684 1.00 89.38 98 ARG A C 1
ATOM 754 O O . ARG A 1 98 ? -5.179 -2.583 14.997 1.00 89.38 98 ARG A O 1
ATOM 761 N N .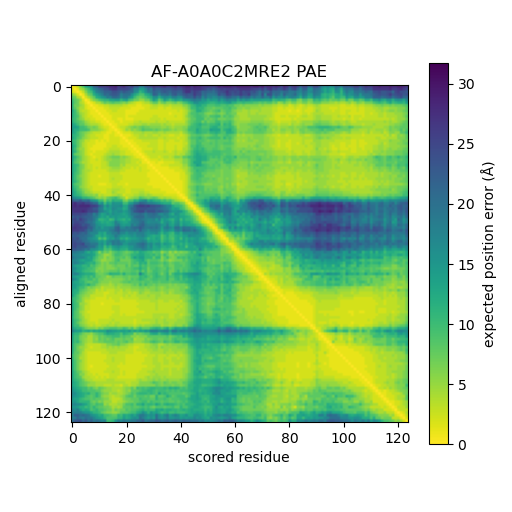 ASP A 1 99 ? -7.269 -2.600 15.836 1.00 90.00 99 ASP A N 1
ATOM 762 C CA . ASP A 1 99 ? -7.734 -3.792 15.135 1.00 90.00 99 ASP A CA 1
ATOM 763 C C . ASP A 1 99 ? -7.697 -3.574 13.614 1.00 90.00 99 ASP A C 1
ATOM 765 O O . ASP A 1 99 ? -7.129 -4.384 12.887 1.00 90.00 99 ASP A O 1
ATOM 769 N N . LEU A 1 100 ? -8.185 -2.427 13.121 1.00 90.38 100 LEU A N 1
ATOM 770 C CA . LEU A 1 100 ? -8.086 -2.099 11.694 1.00 90.38 100 LEU A CA 1
ATOM 771 C C . LEU A 1 100 ? -6.625 -2.012 11.215 1.00 90.38 100 LEU A C 1
ATOM 773 O O . LEU A 1 100 ? -6.305 -2.581 10.175 1.00 90.38 100 LEU A O 1
ATOM 777 N N . ILE A 1 101 ? -5.736 -1.359 11.971 1.00 90.81 101 ILE A N 1
ATOM 778 C CA . ILE A 1 101 ? -4.298 -1.291 11.650 1.00 90.81 101 ILE A CA 1
ATOM 779 C C . ILE A 1 101 ? -3.680 -2.691 11.589 1.00 90.81 101 ILE A C 1
ATOM 781 O O . ILE A 1 101 ? -2.985 -3.000 10.623 1.00 90.81 101 ILE A O 1
ATOM 785 N N . SER A 1 102 ? -3.959 -3.546 12.579 1.00 90.56 102 SER A N 1
ATOM 786 C CA . SER A 1 102 ? -3.458 -4.925 12.600 1.00 90.56 102 SER A CA 1
ATOM 787 C C . SER A 1 102 ? -3.918 -5.683 11.362 1.00 90.56 102 SER A C 1
ATOM 789 O O . SER A 1 102 ? -3.093 -6.217 10.634 1.00 90.56 102 SER A O 1
ATOM 791 N N . ARG A 1 103 ? -5.216 -5.633 11.044 1.00 91.50 103 ARG A N 1
ATOM 792 C CA . ARG A 1 103 ? -5.776 -6.317 9.870 1.00 91.50 103 ARG A CA 1
ATOM 793 C C . ARG A 1 103 ? -5.210 -5.796 8.554 1.00 91.50 103 ARG A C 1
ATOM 795 O O . ARG A 1 103 ? -5.018 -6.579 7.630 1.00 91.50 103 ARG A O 1
ATOM 802 N N . MET A 1 104 ? -4.957 -4.491 8.446 1.00 91.06 104 MET A N 1
ATOM 803 C CA . MET A 1 104 ? -4.306 -3.903 7.271 1.00 91.06 104 MET A CA 1
ATOM 804 C C . MET A 1 104 ? -2.883 -4.433 7.106 1.00 91.06 104 MET A C 1
ATOM 806 O O . MET A 1 104 ? -2.510 -4.807 5.996 1.00 91.06 104 MET A O 1
ATOM 810 N N . ASN A 1 105 ? -2.121 -4.516 8.199 1.00 89.75 105 ASN A N 1
ATOM 811 C CA . ASN A 1 105 ? -0.778 -5.089 8.190 1.00 89.75 105 ASN A CA 1
ATOM 812 C C . ASN A 1 105 ? -0.818 -6.585 7.844 1.00 89.75 105 ASN A C 1
ATOM 814 O O . ASN A 1 105 ? -0.110 -7.009 6.938 1.00 89.75 105 ASN A O 1
ATOM 818 N N . ASP A 1 106 ? -1.703 -7.367 8.461 1.00 89.88 106 ASP A N 1
ATOM 819 C CA . ASP A 1 106 ? -1.842 -8.806 8.196 1.00 89.88 106 ASP A CA 1
ATOM 820 C C . ASP A 1 106 ? -2.256 -9.083 6.740 1.00 89.88 106 ASP A C 1
ATOM 822 O O . ASP A 1 106 ? -1.764 -10.008 6.091 1.00 89.88 106 ASP A O 1
ATOM 826 N N . ALA A 1 107 ? -3.122 -8.237 6.175 1.00 90.31 107 ALA A N 1
ATOM 827 C CA . ALA A 1 107 ? -3.556 -8.351 4.788 1.00 90.31 107 ALA A CA 1
ATOM 828 C C . ALA A 1 107 ? -2.410 -8.149 3.781 1.00 90.31 107 ALA A C 1
ATOM 830 O O . ALA A 1 107 ? -2.480 -8.700 2.679 1.00 90.31 107 ALA A O 1
ATOM 831 N N . THR A 1 108 ? -1.332 -7.439 4.140 1.00 87.50 108 THR A N 1
ATOM 832 C CA . THR A 1 108 ? -0.140 -7.336 3.275 1.00 87.50 108 THR A CA 1
ATOM 833 C C . THR A 1 108 ? 0.531 -8.684 3.056 1.00 87.50 108 THR A C 1
ATOM 835 O O . THR A 1 108 ? 0.984 -8.969 1.949 1.00 87.50 108 THR A O 1
ATOM 838 N N . CYS A 1 109 ? 0.506 -9.568 4.057 1.00 85.12 109 CYS A N 1
ATOM 839 C CA . CYS A 1 109 ? 1.073 -10.909 3.952 1.00 85.12 109 CYS A CA 1
ATOM 840 C C . CYS A 1 109 ? 0.320 -11.796 2.946 1.00 85.12 109 CYS A C 1
ATOM 842 O O . CYS A 1 109 ? 0.835 -12.828 2.527 1.00 85.12 109 CYS A O 1
ATOM 844 N N . SER A 1 110 ? -0.886 -11.396 2.530 1.00 84.12 110 SER A N 1
ATOM 845 C CA . SER A 1 110 ? -1.662 -12.105 1.505 1.00 84.12 110 SER A CA 1
ATOM 846 C C . SER A 1 110 ? -1.227 -11.773 0.070 1.00 84.12 110 SER A C 1
ATOM 848 O O . SER A 1 110 ? -1.668 -12.421 -0.885 1.00 84.12 110 SER A O 1
ATOM 850 N N . VAL A 1 111 ? -0.382 -10.755 -0.116 1.00 83.12 111 VAL A N 1
ATOM 851 C CA . VAL A 1 111 ? 0.160 -10.376 -1.424 1.00 83.12 111 VAL A CA 1
ATOM 852 C C . VAL A 1 111 ? 1.383 -11.247 -1.724 1.00 83.12 111 VAL A C 1
ATOM 854 O O . VAL A 1 111 ? 2.515 -10.910 -1.386 1.00 83.12 111 VAL A O 1
ATOM 857 N N . ILE A 1 112 ? 1.136 -12.411 -2.329 1.00 80.94 112 ILE A N 1
ATOM 858 C CA . ILE A 1 112 ? 2.172 -13.391 -2.691 1.00 80.94 112 ILE A CA 1
ATOM 859 C C . ILE A 1 112 ? 2.872 -13.029 -4.018 1.00 80.94 112 ILE A C 1
ATOM 861 O O . ILE A 1 112 ? 2.269 -12.336 -4.842 1.00 80.94 112 ILE A O 1
ATOM 865 N N . PRO A 1 113 ? 4.087 -13.555 -4.293 1.00 77.88 113 PRO A N 1
ATOM 866 C CA . PRO A 1 113 ? 4.833 -13.259 -5.522 1.00 77.88 113 PRO A CA 1
ATOM 867 C C . PRO A 1 113 ? 4.018 -13.439 -6.807 1.00 77.88 113 PRO A C 1
ATOM 869 O O . PRO A 1 113 ? 4.025 -12.574 -7.673 1.00 77.88 113 PRO A O 1
ATOM 872 N N . ARG A 1 114 ? 3.211 -14.505 -6.888 1.00 78.50 114 ARG A N 1
ATOM 873 C CA . ARG A 1 114 ? 2.354 -14.777 -8.051 1.00 78.50 114 ARG A CA 1
ATOM 874 C C . ARG A 1 114 ? 1.332 -13.667 -8.324 1.00 78.50 114 ARG A C 1
ATOM 876 O O . ARG A 1 114 ? 0.989 -13.421 -9.475 1.00 78.50 114 ARG A O 1
ATOM 883 N N . HIS A 1 115 ? 0.820 -13.008 -7.283 1.00 76.25 115 HIS A N 1
ATOM 884 C CA . HIS A 1 115 ? -0.065 -11.857 -7.464 1.00 76.25 115 HIS A CA 1
ATOM 885 C C . HIS A 1 115 ? 0.707 -10.678 -8.062 1.00 76.25 115 HIS A C 1
ATOM 887 O O . HIS A 1 115 ? 0.210 -10.030 -8.972 1.00 76.25 115 HIS A O 1
ATOM 893 N N . LEU A 1 116 ? 1.939 -10.446 -7.609 1.00 73.62 116 LEU A N 1
ATOM 894 C CA . LEU A 1 116 ? 2.773 -9.327 -8.048 1.00 73.62 116 LEU A CA 1
ATOM 895 C C . LEU A 1 116 ? 3.291 -9.497 -9.476 1.00 73.62 116 LEU A C 1
ATOM 897 O O . LEU A 1 116 ? 3.263 -8.535 -10.238 1.00 73.62 116 LEU A O 1
ATOM 901 N N . GLU A 1 117 ? 3.688 -10.710 -9.862 1.00 74.31 117 GLU A N 1
ATOM 902 C CA . GLU A 1 117 ? 4.014 -11.045 -11.253 1.00 74.31 117 GLU A CA 1
ATOM 903 C C . GLU A 1 117 ? 2.829 -10.745 -12.176 1.00 74.31 117 GLU A C 1
ATOM 905 O O . GLU A 1 117 ? 2.993 -10.068 -13.190 1.00 74.31 117 GLU A O 1
ATOM 910 N N . ASN A 1 118 ? 1.621 -11.168 -11.785 1.00 73.56 118 ASN A N 1
ATOM 911 C CA . ASN A 1 118 ? 0.406 -10.856 -12.531 1.00 73.56 118 ASN A CA 1
ATOM 912 C C . ASN A 1 118 ? 0.171 -9.340 -12.604 1.00 73.56 118 ASN A C 1
ATOM 914 O O . ASN A 1 118 ? -0.085 -8.822 -13.685 1.00 73.56 118 ASN A O 1
ATOM 918 N N . PHE A 1 119 ? 0.286 -8.614 -11.486 1.00 76.62 119 PHE A N 1
ATOM 919 C CA . PHE A 1 119 ? 0.062 -7.164 -11.466 1.00 76.62 119 PHE A CA 1
ATOM 920 C C . PHE A 1 119 ? 1.040 -6.419 -12.372 1.00 76.62 119 PHE A C 1
ATOM 922 O O . PHE A 1 119 ? 0.637 -5.479 -13.046 1.00 76.62 119 PHE A O 1
ATOM 929 N N . ILE A 1 120 ? 2.307 -6.839 -12.419 1.00 70.06 120 ILE A N 1
ATOM 930 C CA . ILE A 1 120 ? 3.302 -6.228 -13.303 1.00 70.06 120 ILE A CA 1
ATOM 931 C C . ILE A 1 120 ? 2.997 -6.556 -14.765 1.00 70.06 120 ILE A C 1
ATOM 933 O O . ILE A 1 120 ? 2.943 -5.627 -15.566 1.00 70.06 120 ILE A O 1
ATOM 937 N N . MET A 1 121 ? 2.711 -7.821 -15.094 1.00 70.50 121 MET A N 1
ATOM 938 C CA . MET A 1 121 ? 2.418 -8.262 -16.467 1.00 70.50 121 MET A CA 1
ATOM 939 C C . MET A 1 121 ? 1.242 -7.523 -17.120 1.00 70.50 121 MET A C 1
ATOM 941 O O . MET A 1 121 ? 1.252 -7.330 -18.327 1.00 70.50 121 MET A O 1
ATOM 945 N N . TYR A 1 122 ? 0.230 -7.103 -16.352 1.00 64.56 122 TYR A N 1
ATOM 946 C CA . TYR A 1 122 ? -0.912 -6.345 -16.888 1.00 64.56 122 TYR A CA 1
ATOM 947 C C . TYR A 1 122 ? -0.671 -4.827 -16.981 1.00 64.56 122 TYR A C 1
ATOM 949 O O . TYR A 1 122 ? -1.554 -4.097 -17.427 1.00 64.56 122 TYR A O 1
ATOM 957 N N . THR A 1 123 ? 0.496 -4.344 -16.542 1.00 61.09 123 THR A N 1
ATOM 958 C CA . THR A 1 123 ? 0.855 -2.912 -16.498 1.00 61.09 123 THR A CA 1
ATOM 959 C C . THR A 1 123 ? 2.048 -2.550 -17.389 1.00 61.09 123 THR A C 1
ATOM 961 O O . THR A 1 123 ? 2.520 -1.408 -17.328 1.00 61.09 123 THR A O 1
ATOM 964 N N . GLU A 1 124 ? 2.555 -3.516 -18.160 1.00 55.53 124 GLU A N 1
ATOM 965 C CA . GLU A 1 124 ? 3.521 -3.356 -19.260 1.00 55.53 124 GLU A CA 1
ATOM 966 C C . GLU A 1 124 ? 2.798 -3.437 -20.610 1.00 55.53 124 GLU A C 1
ATOM 968 O O . GLU A 1 124 ? 3.170 -2.643 -21.503 1.00 55.53 124 GLU A O 1
#

Organism: Thelohanellus kitauei (NCBI:txid669202)

Solvent-accessible surface area (backbone atoms only — not comparable to full-atom values): 7756 Å² total; per-residue (Å²): 132,82,79,82,72,82,55,72,36,75,51,76,41,54,54,64,57,39,72,68,38,73,50,73,40,83,46,81,88,48,72,66,59,48,50,50,51,59,70,69,38,70,88,78,67,99,61,65,42,74,59,95,66,100,75,76,67,94,88,54,95,66,46,84,57,88,72,68,85,95,46,61,76,58,37,44,63,54,58,52,50,50,53,32,51,49,54,46,62,74,45,72,84,66,88,47,73,66,52,42,41,50,41,54,58,57,26,53,75,70,53,45,35,71,55,31,46,50,34,46,66,72,41,113

Sequence (124 aa):
MRPRSSNITMILAMNGHNIVNSEAIIGSVNTEVFNAFLTATPKRSRTGVRVHILTIPDNSNFSMHYLPPYSPILNPSEEAFALIKSNVRQSSPPSDTRDLISRMNDATCSVIPRHLENFIMYTE

Foldseek 3Di:
DPPDAFDKDKDWWDFLFATQDIAIHGHDDDPVNVVVRQVPRDLPDLGAGADPDDDDPPPHSHDHDDDPPPCVQLPLVNQVVVQLVVQLVVDDPQPHPVSSRVSSVVSRVVCGSVSSNVSNVSND

InterPro domains:
  IPR036397 Ribonuclease H superfamily [G3DSA:3.30.420.10] (1-124)
  IPR038717 Tc1-like transposase, DDE domain [PF13358] (60-100)

Mean predicted aligned error: 8.57 Å